Protein AF-A0A1G8U600-F1 (afdb_monomer_lite)

Foldseek 3Di:
DDLDDDDQPCVRPCVPQNVNSVVVVVCCVVPPDDVVSSVVVVD

pLDDT: mean 97.07, std 2.99, range [81.69, 98.62]

Radius of gyration: 11.92 Å; chains: 1; bounding box: 31×18×27 Å

Sequence (43 aa):
TPVLTVDVWEHAYYIDYRNLRPKFVETFLAKLANWDFAAKNFG

Structure (mmCIF, N/CA/C/O backbone):
data_AF-A0A1G8U600-F1
#
_entry.id   AF-A0A1G8U600-F1
#
loop_
_atom_site.group_PDB
_atom_site.id
_atom_site.type_symbol
_atom_site.label_atom_id
_atom_site.label_alt_id
_atom_site.label_comp_id
_atom_site.label_asym_id
_atom_site.label_entity_id
_atom_site.label_seq_id
_atom_site.pdbx_PDB_ins_code
_atom_site.Cartn_x
_atom_site.Cartn_y
_atom_site.Cartn_z
_atom_site.occupancy
_atom_site.B_iso_or_equiv
_atom_site.auth_seq_id
_atom_site.auth_comp_id
_atom_site.auth_asym_id
_atom_site.auth_atom_id
_atom_site.pdbx_PDB_model_num
ATOM 1 N N . THR A 1 1 ? -16.359 9.198 5.481 1.00 89.00 1 THR A N 1
ATOM 2 C CA . THR A 1 1 ? -15.033 9.621 5.986 1.00 89.00 1 THR A CA 1
ATOM 3 C C . THR A 1 1 ? -13.963 8.757 5.346 1.00 89.00 1 THR A C 1
ATOM 5 O O . THR A 1 1 ? -14.274 7.605 5.066 1.00 89.00 1 THR A O 1
ATOM 8 N N . PRO A 1 2 ? -12.761 9.271 5.027 1.00 93.75 2 PRO A N 1
ATOM 9 C CA . PRO A 1 2 ? -11.669 8.431 4.528 1.00 93.75 2 PRO A CA 1
ATOM 10 C C . PRO A 1 2 ? -11.284 7.364 5.563 1.00 93.75 2 PRO A C 1
ATOM 12 O O . PRO A 1 2 ? -11.152 7.679 6.742 1.00 93.75 2 PRO A O 1
ATOM 15 N N . VAL A 1 3 ? -11.103 6.119 5.114 1.00 96.94 3 VAL A N 1
ATOM 16 C CA . VAL A 1 3 ? -10.793 4.966 5.987 1.00 96.94 3 VAL A CA 1
ATOM 17 C C . VAL A 1 3 ? -9.448 4.305 5.673 1.00 96.94 3 VAL A C 1
ATOM 19 O O . VAL A 1 3 ? -8.875 3.639 6.529 1.00 96.94 3 VAL A O 1
ATOM 22 N N . LEU A 1 4 ? -8.919 4.515 4.465 1.00 97.62 4 LEU A N 1
ATOM 23 C CA . LEU A 1 4 ? -7.615 4.027 4.018 1.00 97.62 4 LEU A CA 1
ATOM 24 C C . LEU A 1 4 ? -7.088 4.933 2.895 1.00 97.62 4 LEU A C 1
ATOM 26 O O . LEU A 1 4 ? -7.873 5.574 2.195 1.00 97.62 4 LEU A O 1
ATOM 30 N N . THR A 1 5 ? -5.769 4.976 2.711 1.00 97.69 5 THR A N 1
ATOM 31 C CA . THR A 1 5 ? -5.114 5.651 1.584 1.00 97.69 5 THR A CA 1
ATOM 32 C C . THR A 1 5 ? -3.923 4.831 1.089 1.00 97.69 5 THR A C 1
ATOM 34 O O . THR A 1 5 ? -3.347 4.056 1.853 1.00 97.69 5 THR A O 1
ATOM 37 N N . VAL A 1 6 ? -3.562 5.008 -0.182 1.00 98.25 6 VAL A N 1
ATOM 38 C CA . VAL A 1 6 ? -2.377 4.418 -0.819 1.00 98.25 6 VAL A CA 1
ATOM 39 C C . VAL A 1 6 ? -1.641 5.533 -1.547 1.00 98.25 6 VAL A C 1
ATOM 41 O O . VAL A 1 6 ? -2.215 6.158 -2.439 1.00 98.25 6 VAL A O 1
ATOM 44 N N . ASP A 1 7 ? -0.386 5.790 -1.176 1.00 98.50 7 ASP A N 1
ATOM 45 C CA . ASP A 1 7 ? 0.442 6.762 -1.892 1.00 98.50 7 ASP A CA 1
ATOM 46 C C . ASP A 1 7 ? 0.904 6.166 -3.231 1.00 98.50 7 ASP A C 1
ATOM 48 O O . ASP A 1 7 ? 1.598 5.153 -3.267 1.00 98.50 7 ASP A O 1
ATOM 52 N N . VAL A 1 8 ? 0.482 6.782 -4.339 1.00 98.12 8 VAL A N 1
ATOM 53 C CA . VAL A 1 8 ? 0.810 6.368 -5.715 1.00 98.12 8 VAL A CA 1
ATOM 54 C C . VAL A 1 8 ? 1.789 7.321 -6.405 1.00 98.12 8 VAL A C 1
ATOM 56 O O . VAL A 1 8 ? 1.978 7.231 -7.623 1.00 98.12 8 VAL A O 1
ATOM 59 N N . TRP A 1 9 ? 2.417 8.233 -5.659 1.00 98.56 9 TRP A N 1
ATOM 60 C CA . TRP A 1 9 ? 3.569 8.982 -6.150 1.00 98.56 9 TRP A CA 1
ATOM 61 C C . TRP A 1 9 ? 4.750 8.041 -6.372 1.00 98.56 9 TRP A C 1
ATOM 63 O O . TRP A 1 9 ? 4.931 7.068 -5.643 1.00 98.56 9 TRP A O 1
ATOM 73 N N . GLU A 1 10 ? 5.570 8.313 -7.390 1.00 98.12 10 GLU A N 1
ATOM 74 C CA . GLU A 1 10 ? 6.687 7.428 -7.746 1.00 98.12 10 GLU A CA 1
ATOM 75 C C . GLU A 1 10 ? 7.649 7.212 -6.573 1.00 98.12 10 GLU A C 1
ATOM 77 O O . GLU A 1 10 ? 8.103 6.091 -6.365 1.00 98.12 10 GLU A O 1
ATOM 82 N N . HIS A 1 11 ? 7.877 8.216 -5.719 1.00 97.81 11 HIS A N 1
ATOM 83 C CA . HIS A 1 11 ? 8.730 8.049 -4.535 1.00 97.81 11 HIS A CA 1
ATOM 84 C C . HIS A 1 11 ? 8.250 6.957 -3.566 1.00 97.81 11 HIS A C 1
ATOM 86 O O . HIS A 1 11 ? 9.065 6.438 -2.811 1.00 97.81 11 HIS A O 1
ATOM 92 N N . ALA A 1 12 ? 6.966 6.584 -3.584 1.00 98.31 12 ALA A N 1
ATOM 93 C CA . ALA A 1 12 ? 6.403 5.589 -2.676 1.00 98.31 12 ALA A CA 1
ATOM 94 C C . ALA A 1 12 ? 6.695 4.141 -3.103 1.00 98.31 12 ALA A C 1
ATOM 96 O O . ALA A 1 12 ? 6.628 3.239 -2.273 1.00 98.31 12 ALA A O 1
ATOM 97 N N . TYR A 1 13 ? 7.013 3.902 -4.383 1.00 98.38 13 TYR A N 1
ATOM 98 C CA . TYR A 1 13 ? 7.177 2.540 -4.912 1.00 98.38 13 TYR A CA 1
ATOM 99 C C . TYR A 1 13 ? 8.310 2.357 -5.923 1.00 98.38 13 TYR A C 1
ATOM 101 O O . TYR A 1 13 ? 8.649 1.221 -6.248 1.00 98.38 13 TYR A O 1
ATOM 109 N N . TYR A 1 14 ? 8.911 3.422 -6.457 1.00 98.06 14 TYR A N 1
ATOM 110 C CA . TYR A 1 14 ? 9.808 3.306 -7.609 1.00 98.06 14 TYR A CA 1
ATOM 111 C C . TYR A 1 14 ? 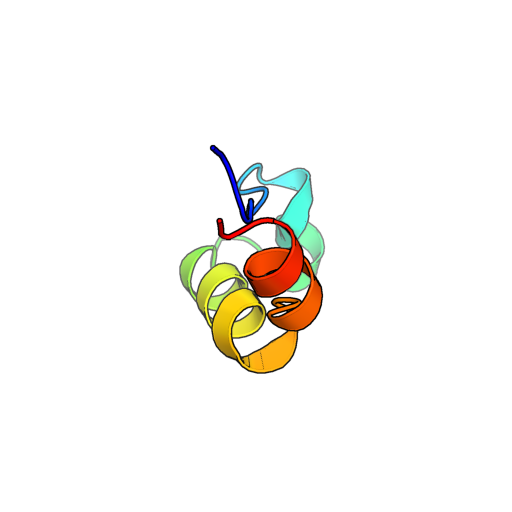11.099 2.546 -7.289 1.00 98.06 14 TYR A C 1
ATOM 113 O O . TYR A 1 14 ? 11.624 1.857 -8.165 1.00 98.06 14 TYR A O 1
ATOM 121 N N . ILE A 1 15 ? 11.601 2.613 -6.047 1.00 98.25 15 ILE A N 1
ATOM 122 C CA . ILE A 1 15 ? 12.809 1.880 -5.628 1.00 98.25 15 ILE A CA 1
ATOM 123 C C . ILE A 1 15 ? 12.603 0.358 -5.716 1.00 98.25 15 ILE A C 1
ATOM 125 O O . ILE A 1 15 ? 13.500 -0.334 -6.198 1.00 98.25 15 ILE A O 1
ATOM 129 N N . ASP A 1 16 ? 11.418 -0.138 -5.366 1.00 97.81 16 ASP A N 1
ATOM 130 C CA . ASP A 1 16 ? 11.140 -1.579 -5.322 1.00 97.81 16 ASP A CA 1
ATOM 131 C C . ASP A 1 16 ? 10.449 -2.091 -6.594 1.00 97.81 16 ASP A C 1
ATOM 133 O O . ASP A 1 16 ? 10.724 -3.194 -7.062 1.00 97.81 16 ASP A O 1
ATOM 137 N N . TYR A 1 17 ? 9.570 -1.280 -7.189 1.00 98.12 17 TYR A N 1
ATOM 138 C CA . TYR A 1 17 ? 8.686 -1.694 -8.283 1.00 98.12 17 TYR A CA 1
ATOM 139 C C . TYR A 1 17 ? 8.964 -0.978 -9.609 1.00 98.12 17 TYR A C 1
ATOM 141 O O . TYR A 1 17 ? 8.427 -1.391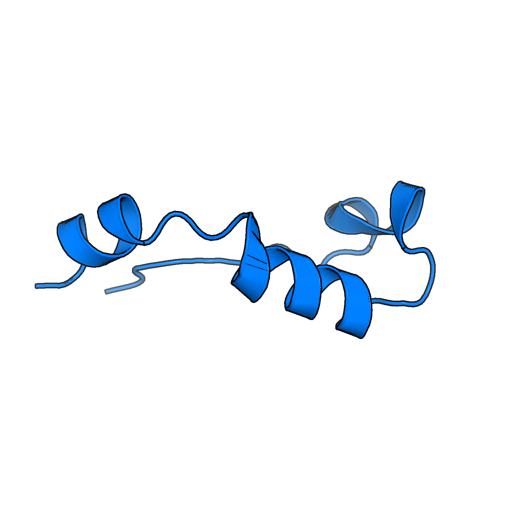 -10.636 1.00 98.12 17 TYR A O 1
ATOM 149 N N . ARG A 1 18 ? 9.800 0.070 -9.637 1.00 97.56 18 ARG A N 1
ATOM 150 C CA . ARG A 1 18 ? 10.059 0.893 -10.838 1.00 97.56 18 ARG A CA 1
ATOM 151 C C . ARG A 1 18 ? 8.739 1.313 -11.503 1.00 97.56 18 ARG A C 1
ATOM 153 O O . ARG A 1 18 ? 7.872 1.867 -10.839 1.00 97.56 18 ARG A O 1
ATOM 160 N N . ASN A 1 19 ? 8.549 1.019 -12.788 1.00 97.44 19 ASN A N 1
ATOM 161 C CA . ASN A 1 19 ? 7.334 1.326 -13.545 1.00 97.44 19 ASN A CA 1
ATOM 162 C C . ASN A 1 19 ? 6.150 0.378 -13.250 1.00 97.44 19 ASN A C 1
ATOM 164 O O . ASN A 1 19 ? 5.058 0.572 -13.784 1.00 97.44 19 ASN A O 1
ATOM 168 N N . LEU A 1 20 ? 6.321 -0.637 -12.397 1.00 98.25 20 LEU A N 1
ATOM 169 C CA . LEU A 1 20 ? 5.292 -1.626 -12.061 1.00 98.25 20 LEU A CA 1
ATOM 170 C C . LEU A 1 20 ? 4.356 -1.142 -10.940 1.00 98.25 20 LEU A C 1
ATOM 172 O O . LEU A 1 20 ? 4.106 -1.861 -9.972 1.00 98.25 20 LEU A O 1
ATOM 176 N N . ARG A 1 21 ? 3.764 0.052 -11.087 1.00 98.44 21 ARG A N 1
ATOM 177 C CA . ARG A 1 21 ? 2.751 0.575 -10.146 1.00 98.44 21 ARG A CA 1
ATOM 178 C C . ARG A 1 21 ? 1.615 -0.423 -9.856 1.00 98.44 21 ARG A C 1
ATOM 180 O O . ARG A 1 21 ? 1.252 -0.553 -8.687 1.00 98.44 21 ARG A O 1
ATOM 187 N N . PRO A 1 22 ? 1.070 -1.172 -10.841 1.00 98.50 22 PRO A N 1
ATOM 188 C CA . PRO A 1 22 ? 0.026 -2.158 -10.554 1.00 98.50 22 PRO A CA 1
ATOM 189 C C . PRO A 1 22 ? 0.480 -3.240 -9.567 1.00 98.50 22 PRO A C 1
ATOM 191 O O . PRO A 1 22 ? -0.285 -3.624 -8.689 1.00 98.50 22 PRO A O 1
ATOM 194 N N . LYS A 1 23 ? 1.744 -3.678 -9.657 1.00 98.44 23 LYS A N 1
ATOM 195 C CA . LYS A 1 23 ? 2.329 -4.692 -8.768 1.00 98.44 23 LYS A CA 1
ATOM 196 C C . LYS A 1 23 ? 2.477 -4.182 -7.332 1.00 98.44 23 LYS A C 1
ATOM 198 O O . LYS A 1 23 ? 2.248 -4.935 -6.385 1.00 98.44 23 LYS A O 1
ATOM 203 N N . PHE A 1 24 ? 2.821 -2.904 -7.172 1.00 98.62 24 PHE A N 1
ATOM 204 C CA . PHE A 1 24 ? 2.867 -2.235 -5.871 1.00 98.62 24 PHE A CA 1
ATOM 205 C C . PHE A 1 24 ? 1.483 -2.201 -5.211 1.00 98.62 24 PHE A C 1
ATOM 207 O O . PHE A 1 24 ? 1.344 -2.634 -4.069 1.00 98.62 24 PHE A O 1
ATOM 214 N N . VAL A 1 25 ? 0.451 -1.764 -5.942 1.00 98.50 25 VAL A N 1
ATOM 215 C CA . VAL A 1 25 ? -0.920 -1.686 -5.410 1.00 98.50 25 VAL A CA 1
ATOM 216 C C . VAL A 1 25 ? -1.483 -3.080 -5.106 1.00 98.50 25 VAL A C 1
ATOM 218 O O . VAL A 1 25 ? -2.095 -3.268 -4.056 1.00 98.50 25 VAL A O 1
ATOM 221 N N . GLU A 1 26 ? -1.222 -4.073 -5.965 1.00 98.56 26 GLU A N 1
ATOM 222 C CA . GLU A 1 26 ? -1.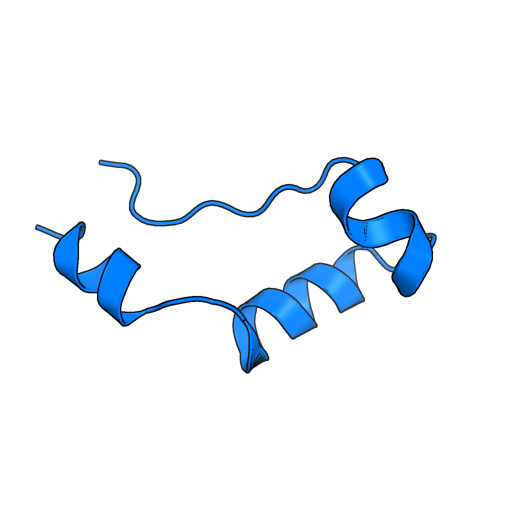570 -5.481 -5.717 1.00 98.56 26 GLU A CA 1
ATOM 223 C C . GLU A 1 26 ? -0.948 -5.969 -4.400 1.00 98.56 26 GLU A C 1
ATOM 225 O O . GLU A 1 26 ? -1.639 -6.513 -3.540 1.00 98.56 26 GLU A O 1
ATOM 230 N N . THR A 1 27 ? 0.351 -5.720 -4.208 1.00 98.38 27 THR A N 1
ATOM 231 C CA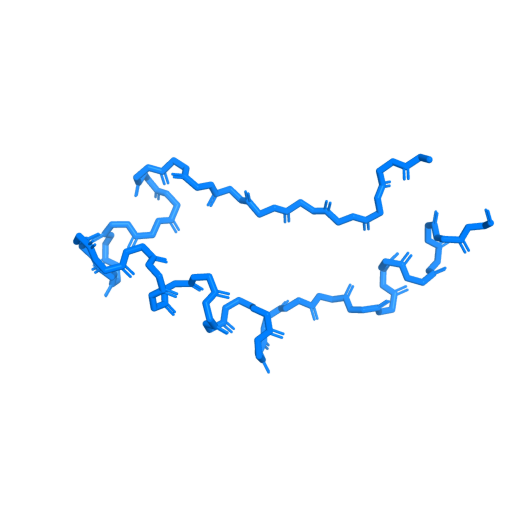 . THR A 1 27 ? 1.065 -6.136 -2.994 1.00 98.38 27 THR A CA 1
ATOM 232 C C . THR A 1 27 ? 0.557 -5.399 -1.759 1.00 98.38 27 THR A C 1
ATOM 234 O O . THR A 1 27 ? 0.381 -6.023 -0.711 1.00 98.38 27 THR A O 1
ATOM 237 N N . PHE A 1 28 ? 0.276 -4.099 -1.874 1.00 98.44 28 PHE A N 1
ATOM 238 C CA . PHE A 1 28 ? -0.293 -3.314 -0.787 1.00 98.44 28 PHE A CA 1
ATOM 239 C C . PHE A 1 28 ? -1.623 -3.914 -0.317 1.00 98.44 28 PHE A C 1
ATOM 241 O O . PHE A 1 28 ? -1.762 -4.231 0.861 1.00 98.44 28 PHE A O 1
ATOM 248 N N . LEU A 1 29 ? -2.567 -4.146 -1.233 1.00 98.25 29 LEU A N 1
ATOM 249 C CA . LEU A 1 29 ? -3.888 -4.684 -0.894 1.00 98.25 29 LEU A CA 1
ATOM 250 C C . LEU A 1 29 ? -3.819 -6.117 -0.355 1.00 98.25 29 LEU A C 1
ATOM 252 O O . LEU A 1 29 ? -4.547 -6.454 0.575 1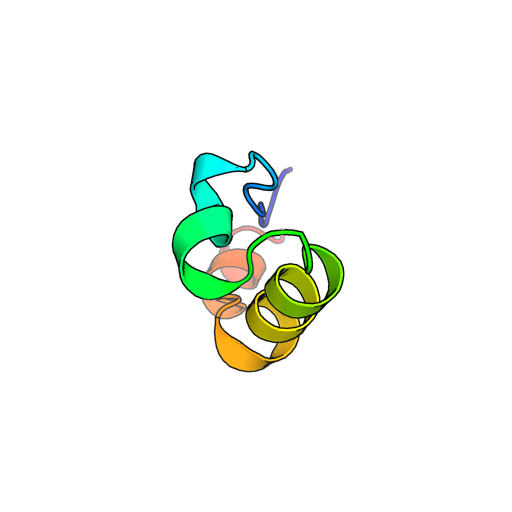.00 98.25 29 LEU A O 1
ATOM 256 N N . ALA A 1 30 ? -2.942 -6.950 -0.918 1.00 97.94 30 ALA A N 1
ATOM 257 C CA . ALA A 1 30 ? -2.845 -8.355 -0.543 1.00 97.94 30 ALA A CA 1
ATOM 258 C C . ALA A 1 30 ? -2.092 -8.594 0.775 1.00 97.94 30 ALA A C 1
ATOM 260 O O . ALA A 1 30 ? -2.316 -9.622 1.411 1.00 97.94 30 ALA A O 1
ATOM 261 N N . LYS A 1 31 ? -1.156 -7.709 1.156 1.00 97.56 31 LYS A N 1
ATOM 262 C CA . LYS A 1 31 ? -0.197 -7.999 2.240 1.00 97.56 31 LYS A CA 1
ATOM 263 C C . LYS A 1 31 ? 0.059 -6.867 3.233 1.00 97.56 31 LYS A C 1
ATOM 265 O O . LYS A 1 31 ? 0.533 -7.163 4.324 1.00 97.56 31 LYS A O 1
ATOM 270 N N . LEU A 1 32 ? -0.180 -5.603 2.874 1.00 97.69 32 LEU A N 1
ATOM 271 C CA . LEU A 1 32 ? 0.245 -4.450 3.688 1.00 97.69 32 LEU A CA 1
ATOM 272 C C . LEU A 1 32 ? -0.920 -3.615 4.230 1.00 97.69 32 LEU A C 1
ATOM 274 O O . LEU A 1 32 ? -0.743 -2.8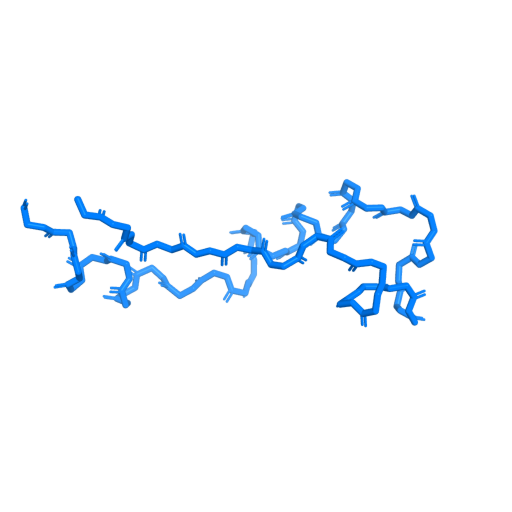88 5.206 1.00 97.69 32 LEU A O 1
ATOM 278 N N . ALA A 1 33 ? -2.098 -3.694 3.610 1.00 97.88 33 ALA A N 1
ATOM 279 C CA . ALA A 1 33 ? -3.274 -2.953 4.038 1.00 97.88 33 ALA A CA 1
ATOM 280 C C . ALA A 1 33 ? -3.669 -3.336 5.475 1.00 97.88 33 ALA A C 1
ATOM 282 O O . ALA A 1 33 ? -3.929 -4.501 5.778 1.00 97.88 33 ALA A O 1
ATOM 283 N N . ASN A 1 34 ? -3.735 -2.338 6.361 1.00 98.06 34 ASN A N 1
ATOM 284 C CA . ASN A 1 34 ? -4.185 -2.521 7.737 1.00 98.06 34 ASN A CA 1
ATOM 285 C C . ASN A 1 34 ? -5.713 -2.381 7.812 1.00 98.06 34 ASN A C 1
ATOM 287 O O . ASN A 1 34 ? -6.252 -1.276 7.928 1.00 98.06 34 ASN A O 1
ATOM 291 N N . TRP A 1 35 ? -6.402 -3.517 7.735 1.00 96.88 35 TRP A N 1
ATOM 292 C CA . TRP A 1 35 ? -7.862 -3.568 7.754 1.00 96.88 35 TRP A CA 1
ATOM 293 C C . TRP A 1 35 ? -8.467 -3.260 9.126 1.00 96.88 35 TRP A C 1
ATOM 295 O O . TRP A 1 35 ? -9.545 -2.677 9.169 1.00 96.88 35 TRP A O 1
ATOM 305 N N . ASP A 1 36 ? -7.771 -3.546 10.230 1.00 97.56 36 ASP A N 1
ATOM 306 C CA . ASP A 1 36 ? -8.248 -3.203 11.579 1.00 97.56 36 ASP A CA 1
ATOM 307 C C . ASP A 1 36 ? -8.315 -1.683 11.776 1.00 97.56 36 ASP A C 1
ATOM 309 O O . ASP A 1 36 ? -9.278 -1.151 12.331 1.00 97.56 36 ASP A O 1
ATOM 313 N N . PHE A 1 37 ? -7.315 -0.957 11.263 1.00 97.31 37 PHE A N 1
ATOM 314 C CA . PHE A 1 37 ? -7.336 0.504 11.224 1.00 97.31 37 PHE A CA 1
ATOM 315 C C . PHE A 1 37 ? -8.501 1.016 10.374 1.00 97.31 37 PHE A C 1
ATOM 317 O O . PHE A 1 37 ? -9.237 1.898 10.815 1.00 97.31 37 PHE A O 1
ATOM 324 N N . ALA A 1 38 ? -8.693 0.456 9.177 1.00 97.69 38 ALA A N 1
ATOM 325 C CA . ALA A 1 38 ? -9.795 0.849 8.305 1.00 97.69 38 ALA A CA 1
ATOM 326 C C . ALA A 1 38 ? -11.156 0.596 8.971 1.00 97.69 38 ALA A C 1
ATOM 328 O O . ALA A 1 38 ? -11.986 1.498 8.982 1.00 97.69 38 ALA A O 1
ATOM 329 N N . ALA A 1 39 ? -11.352 -0.570 9.594 1.00 97.19 39 ALA A N 1
ATOM 330 C CA . ALA A 1 39 ? -12.570 -0.937 10.312 1.00 97.19 39 ALA A CA 1
ATOM 331 C C . ALA A 1 39 ? -12.836 -0.020 11.514 1.00 97.19 39 ALA A C 1
ATOM 333 O O . ALA A 1 39 ? -13.964 0.410 11.713 1.00 97.19 39 ALA A O 1
ATOM 334 N N . LYS A 1 40 ? -11.803 0.361 12.277 1.00 96.44 40 LYS A N 1
ATOM 335 C CA . LYS A 1 40 ? -11.938 1.325 13.382 1.00 96.44 40 LYS A CA 1
ATOM 336 C C . LYS A 1 40 ? -12.393 2.711 12.912 1.00 96.44 40 LYS A C 1
ATOM 338 O O . LYS A 1 40 ? -13.076 3.412 13.653 1.00 96.44 40 LYS A O 1
ATOM 343 N N . ASN A 1 41 ? -11.993 3.113 11.707 1.00 95.50 41 ASN A N 1
ATOM 344 C CA . ASN A 1 41 ? -12.397 4.382 11.097 1.00 95.50 41 ASN A CA 1
ATOM 345 C C . ASN A 1 41 ? -13.688 4.266 10.267 1.00 95.50 41 ASN A C 1
ATOM 347 O O . ASN A 1 41 ? -14.214 5.284 9.813 1.00 95.50 41 ASN A O 1
ATOM 351 N N . PHE A 1 42 ? -14.176 3.043 10.048 1.00 91.75 42 PHE A N 1
ATOM 352 C CA . PHE A 1 42 ? -15.404 2.737 9.333 1.00 91.75 42 PHE A CA 1
ATOM 353 C C . PHE A 1 42 ? -16.565 2.733 10.333 1.00 91.75 42 PHE A C 1
ATOM 355 O O . PHE A 1 42 ? -16.718 1.804 11.122 1.00 91.75 42 PHE A O 1
ATOM 362 N N . GLY A 1 43 ? -17.334 3.823 10.325 1.00 81.69 43 GLY A N 1
ATOM 363 C CA . GLY A 1 43 ? -18.563 4.002 11.101 1.00 81.69 43 GLY A CA 1
ATOM 364 C C . GLY A 1 43 ? -19.761 4.043 10.177 1.00 81.69 43 GLY A C 1
ATOM 365 O O . GLY A 1 43 ? -19.856 5.045 9.431 1.00 81.69 43 GLY A O 1
#

Secondary structure (DSSP, 8-state):
--------SGGGTHHHHTT-HHHHHHHIIIII--HHHHHHH--